Protein AF-A0A2N1Y124-F1 (afdb_monomer_lite)

Structure (mmCIF, N/CA/C/O backbone):
data_AF-A0A2N1Y124-F1
#
_entry.id   AF-A0A2N1Y124-F1
#
loop_
_atom_site.group_PDB
_atom_site.id
_atom_site.type_symbol
_atom_site.label_atom_id
_atom_site.label_alt_id
_atom_site.label_comp_id
_atom_site.label_asym_id
_atom_site.label_entity_id
_atom_site.label_seq_id
_atom_site.pdbx_PDB_ins_code
_atom_site.Cartn_x
_atom_site.Cartn_y
_atom_site.Cartn_z
_atom_site.occupancy
_atom_site.B_iso_or_equiv
_atom_site.auth_seq_id
_atom_site.auth_comp_id
_atom_site.auth_asym_id
_atom_site.auth_atom_id
_atom_site.pdbx_PDB_model_num
ATOM 1 N N . MET A 1 1 ? -2.061 -8.522 23.313 1.00 48.44 1 MET A N 1
ATOM 2 C CA . MET A 1 1 ? -1.530 -8.607 21.938 1.00 48.44 1 MET A CA 1
ATOM 3 C C . MET A 1 1 ? -1.550 -7.195 21.408 1.00 48.44 1 MET A C 1
ATOM 5 O O . MET A 1 1 ? -2.627 -6.641 21.271 1.00 48.44 1 MET A O 1
ATOM 9 N N . THR A 1 2 ? -0.392 -6.558 21.289 1.00 56.69 2 THR A N 1
ATOM 10 C CA . THR A 1 2 ? -0.311 -5.164 20.846 1.00 56.69 2 THR A CA 1
ATOM 11 C C . THR A 1 2 ? -0.500 -5.164 19.334 1.00 56.69 2 THR A C 1
ATOM 13 O O . THR A 1 2 ? 0.418 -5.553 18.613 1.00 56.69 2 THR A O 1
ATOM 16 N N . THR A 1 3 ? -1.698 -4.826 18.857 1.00 68.31 3 THR A N 1
ATOM 17 C CA . THR A 1 3 ? -1.975 -4.666 17.427 1.00 68.31 3 THR A CA 1
ATOM 18 C C . THR A 1 3 ? -1.103 -3.510 16.932 1.00 68.31 3 THR A C 1
ATOM 20 O O . THR A 1 3 ? -1.329 -2.350 17.278 1.00 68.31 3 THR A O 1
ATOM 23 N N . GLN A 1 4 ? -0.007 -3.820 16.233 1.00 82.25 4 GLN A N 1
ATOM 24 C CA . GLN A 1 4 ? 0.878 -2.788 15.695 1.00 82.25 4 GLN A CA 1
ATOM 25 C C . GLN A 1 4 ? 0.175 -2.070 14.550 1.00 82.25 4 GLN A C 1
ATOM 27 O O . GLN A 1 4 ? -0.538 -2.695 13.766 1.00 82.25 4 GLN A O 1
ATOM 32 N N . LYS A 1 5 ? 0.398 -0.756 14.456 1.00 86.38 5 LYS A N 1
ATOM 33 C CA . LYS A 1 5 ? -0.128 0.038 13.351 1.00 86.38 5 LYS A CA 1
ATOM 34 C C . LYS A 1 5 ? 0.455 -0.509 12.046 1.00 86.38 5 LYS A C 1
ATOM 36 O O . LYS A 1 5 ? 1.683 -0.581 11.949 1.00 86.38 5 LYS A O 1
ATOM 41 N N . PRO A 1 6 ? -0.375 -0.886 11.063 1.00 90.06 6 PRO A N 1
ATOM 42 C CA . PRO A 1 6 ? 0.142 -1.31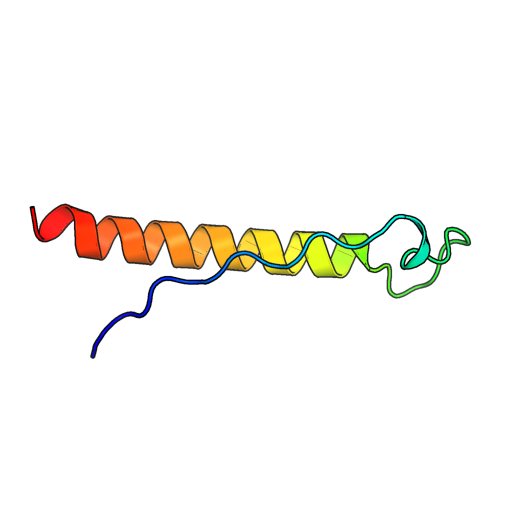7 9.777 1.00 90.06 6 PRO A CA 1
ATOM 43 C C . PRO A 1 6 ? 0.896 -0.154 9.122 1.00 90.06 6 PRO A C 1
ATOM 45 O O . PRO A 1 6 ? 0.551 1.020 9.307 1.00 90.06 6 PRO A O 1
ATOM 48 N N . THR A 1 7 ? 1.943 -0.482 8.372 1.00 91.31 7 THR A N 1
ATOM 49 C CA . THR A 1 7 ? 2.774 0.490 7.650 1.00 91.31 7 THR A CA 1
ATOM 50 C C . THR A 1 7 ? 2.352 0.500 6.184 1.00 91.31 7 THR A C 1
ATOM 52 O O . THR A 1 7 ? 2.203 -0.583 5.614 1.00 91.31 7 THR A O 1
ATOM 55 N N . PRO A 1 8 ? 2.148 1.678 5.565 1.00 90.75 8 PRO A N 1
ATOM 56 C CA . PRO A 1 8 ? 1.758 1.747 4.163 1.00 90.75 8 PRO A CA 1
ATOM 57 C C . PRO A 1 8 ? 2.842 1.142 3.258 1.00 90.75 8 PRO A C 1
ATOM 59 O O . PRO A 1 8 ? 4.033 1.287 3.559 1.00 90.75 8 PRO A O 1
ATOM 62 N N . PRO A 1 9 ? 2.454 0.479 2.153 1.00 91.75 9 PRO A N 1
ATOM 63 C CA . PRO A 1 9 ? 3.412 0.005 1.166 1.00 91.75 9 PRO A CA 1
ATOM 64 C C . PRO A 1 9 ? 4.140 1.185 0.511 1.00 91.75 9 PRO A C 1
ATOM 66 O O . PRO A 1 9 ? 3.591 2.279 0.370 1.00 91.75 9 PRO A O 1
ATOM 69 N N . VAL A 1 10 ? 5.388 0.953 0.104 1.00 90.00 10 VAL A N 1
ATOM 70 C CA . VAL A 1 10 ? 6.190 1.947 -0.618 1.00 90.00 10 VAL A CA 1
ATOM 71 C C . VAL A 1 10 ? 5.673 2.049 -2.048 1.00 90.00 10 VAL A C 1
ATOM 73 O O . VAL A 1 10 ? 5.541 1.030 -2.723 1.00 90.00 10 VAL A O 1
ATOM 76 N N . GLU A 1 11 ? 5.386 3.270 -2.492 1.00 88.94 11 GLU A N 1
ATOM 77 C CA . GLU A 1 11 ? 4.963 3.528 -3.866 1.00 88.94 11 GLU A CA 1
ATOM 78 C C . GLU A 1 11 ? 6.109 3.200 -4.839 1.00 88.94 11 GLU A C 1
ATOM 80 O O . GLU A 1 11 ? 7.230 3.688 -4.645 1.00 88.94 11 GLU A O 1
ATOM 85 N N . PRO A 1 12 ? 5.871 2.349 -5.853 1.00 87.12 12 PRO A N 1
ATOM 86 C CA . PRO A 1 12 ? 6.901 1.972 -6.808 1.00 87.12 12 PRO A CA 1
ATOM 87 C C . PRO A 1 12 ? 7.245 3.133 -7.737 1.00 87.12 12 PRO A C 1
ATOM 89 O O . PRO A 1 12 ? 6.389 3.937 -8.109 1.00 87.12 12 PRO A O 1
ATOM 92 N N . LEU A 1 13 ? 8.507 3.213 -8.156 1.00 86.50 13 LEU A N 1
ATOM 93 C CA . LEU A 1 13 ? 8.930 4.254 -9.084 1.00 86.50 13 LEU A CA 1
ATOM 94 C C . LEU A 1 13 ? 8.513 3.900 -10.519 1.00 86.50 13 LEU A C 1
ATOM 96 O O . LEU A 1 13 ? 8.427 2.722 -10.874 1.00 86.50 13 LEU A O 1
ATOM 100 N N . PRO A 1 14 ? 8.363 4.899 -11.410 1.00 73.31 14 PRO A N 1
ATOM 101 C CA . PRO A 1 14 ? 8.080 4.648 -12.824 1.00 73.31 14 PRO A CA 1
ATOM 102 C C . PRO A 1 14 ? 9.111 3.736 -13.510 1.00 73.31 14 PRO A C 1
ATOM 104 O O . PRO A 1 14 ? 8.772 3.052 -14.467 1.00 73.31 14 PRO A O 1
ATOM 107 N N . GLY A 1 15 ? 10.356 3.713 -13.017 1.00 77.94 15 GLY A N 1
ATOM 108 C CA . GLY A 1 15 ? 11.425 2.843 -13.518 1.00 77.94 15 GLY A CA 1
ATOM 109 C C . GLY A 1 15 ? 11.396 1.403 -12.991 1.00 77.94 15 GLY A C 1
ATOM 110 O O . GLY A 1 15 ? 12.086 0.557 -13.552 1.00 77.94 15 GLY A O 1
ATOM 111 N N . ASP A 1 16 ? 10.608 1.107 -11.951 1.00 81.62 16 ASP A N 1
ATOM 112 C CA . ASP A 1 16 ? 10.408 -0.264 -11.453 1.00 81.62 16 ASP A CA 1
ATOM 113 C C . ASP A 1 16 ? 9.397 -1.034 -12.314 1.00 81.62 16 ASP A C 1
ATOM 115 O O . ASP A 1 16 ? 9.400 -2.267 -12.366 1.00 81.62 16 ASP A O 1
ATOM 119 N N . CYS A 1 17 ? 8.521 -0.310 -13.016 1.00 80.31 17 CYS A N 1
ATOM 120 C CA . CYS A 1 17 ? 7.622 -0.898 -13.990 1.00 80.31 17 CYS A CA 1
ATOM 121 C C . CYS A 1 17 ? 8.365 -1.105 -15.313 1.00 80.31 17 CYS A C 1
ATOM 123 O O . CYS A 1 17 ? 8.743 -0.146 -15.980 1.00 80.31 17 CYS A O 1
ATOM 125 N N . CYS A 1 18 ? 8.517 -2.363 -15.741 1.00 77.44 18 CYS A N 1
ATOM 126 C CA . CYS A 1 18 ? 9.100 -2.674 -17.050 1.00 77.44 18 CYS A CA 1
ATOM 127 C C . CYS A 1 18 ? 8.304 -2.080 -18.227 1.00 77.44 18 CYS A C 1
ATOM 129 O O . CYS A 1 18 ? 8.844 -2.015 -19.319 1.00 77.44 18 CYS A O 1
ATOM 131 N N . GLY A 1 19 ? 7.034 -1.685 -18.055 1.00 73.19 19 GLY A N 1
ATOM 132 C CA . GLY A 1 19 ? 6.227 -1.024 -19.095 1.00 73.19 19 GLY A CA 1
ATOM 133 C C . GLY A 1 19 ? 5.867 -1.885 -20.318 1.00 73.19 19 GLY A C 1
ATOM 134 O O . GLY A 1 19 ? 5.016 -1.494 -21.107 1.00 73.19 19 GLY A O 1
ATOM 135 N N . GLU A 1 20 ? 6.458 -3.073 -20.456 1.00 73.31 20 GLU A N 1
ATOM 136 C CA . GLU A 1 20 ? 6.329 -3.941 -21.637 1.00 73.31 20 GLU A CA 1
ATOM 137 C C . GLU A 1 20 ? 5.279 -5.058 -21.477 1.00 73.31 20 GLU A C 1
ATOM 139 O O . GLU A 1 20 ? 5.299 -6.051 -22.200 1.00 73.31 20 GLU A O 1
ATOM 144 N N . GLY A 1 21 ? 4.355 -4.932 -20.516 1.00 69.75 21 GLY A N 1
ATOM 145 C CA . GLY A 1 21 ? 3.334 -5.959 -20.256 1.00 69.75 21 GLY A CA 1
ATOM 146 C C . GLY A 1 21 ? 3.868 -7.186 -19.508 1.00 69.75 21 GLY A C 1
ATOM 147 O O . GLY A 1 21 ? 3.434 -8.312 -19.747 1.00 69.75 21 GLY A O 1
ATOM 148 N N . CYS A 1 22 ? 4.833 -6.977 -18.609 1.00 78.56 22 CYS A N 1
ATOM 149 C CA . CYS A 1 22 ? 5.409 -8.039 -17.788 1.00 78.56 22 CYS A CA 1
ATOM 150 C C . CYS A 1 22 ? 4.311 -8.745 -16.957 1.00 78.56 22 CYS A C 1
ATOM 152 O O . CYS A 1 22 ? 3.481 -8.060 -16.360 1.00 78.56 22 CYS A O 1
ATOM 154 N N . PRO A 1 23 ? 4.323 -10.087 -16.832 1.00 71.88 23 PRO A N 1
ATOM 155 C CA . PRO A 1 23 ? 3.273 -10.848 -16.139 1.00 71.88 23 PRO A CA 1
ATOM 156 C C . PRO A 1 23 ? 3.221 -10.609 -14.623 1.00 71.88 23 PRO A C 1
ATOM 158 O O . PRO A 1 23 ? 2.325 -11.109 -13.949 1.00 71.88 23 PRO A O 1
ATOM 161 N N . ARG A 1 24 ? 4.198 -9.884 -14.070 1.00 78.38 24 ARG A N 1
ATOM 162 C CA . ARG A 1 24 ? 4.214 -9.449 -12.676 1.00 78.38 24 ARG A CA 1
ATOM 163 C C . ARG A 1 24 ? 4.502 -7.948 -12.633 1.00 78.38 24 ARG A C 1
ATOM 165 O O . ARG A 1 24 ? 5.659 -7.546 -12.513 1.00 78.38 24 ARG A O 1
ATOM 172 N N . CYS A 1 25 ? 3.469 -7.127 -12.802 1.00 85.88 25 CYS A N 1
ATOM 173 C CA . CYS A 1 25 ? 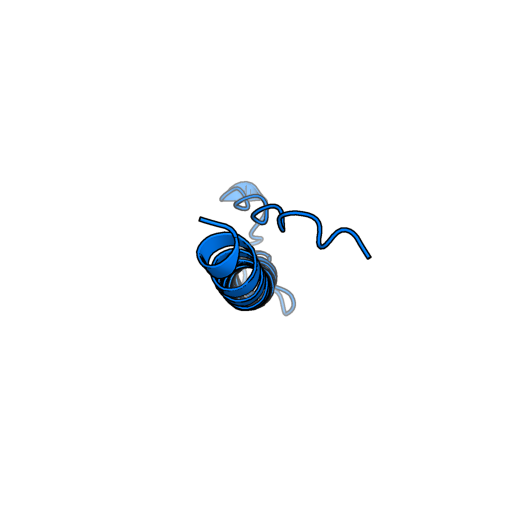3.602 -5.678 -12.722 1.00 85.88 25 CYS A CA 1
ATOM 174 C C . CYS A 1 25 ? 3.820 -5.259 -11.264 1.00 85.88 25 CYS A C 1
ATOM 176 O O . CYS A 1 25 ? 3.139 -5.739 -10.360 1.00 85.88 25 CYS A O 1
ATOM 178 N N . ILE A 1 26 ? 4.778 -4.364 -11.022 1.00 87.88 26 ILE A N 1
ATOM 179 C CA . ILE A 1 26 ? 5.010 -3.831 -9.675 1.00 87.88 26 ILE A CA 1
ATOM 180 C C . ILE A 1 26 ? 3.808 -3.017 -9.177 1.00 87.88 26 ILE A C 1
ATOM 182 O O . ILE A 1 26 ? 3.552 -2.993 -7.978 1.00 87.88 26 ILE A O 1
ATOM 186 N N . LEU A 1 27 ? 3.059 -2.405 -10.102 1.00 88.50 27 LEU A N 1
ATOM 187 C CA . LEU A 1 27 ? 1.836 -1.671 -9.795 1.00 88.50 27 LEU A CA 1
ATOM 188 C C . LEU A 1 27 ? 0.765 -2.625 -9.262 1.00 88.50 27 LEU A C 1
ATOM 190 O O . LEU A 1 27 ? 0.266 -2.378 -8.175 1.00 88.50 27 LEU A O 1
ATOM 194 N N . ASP A 1 28 ? 0.527 -3.761 -9.924 1.00 88.88 28 ASP A N 1
ATOM 195 C CA . ASP A 1 28 ? -0.440 -4.763 -9.450 1.00 88.88 28 ASP A CA 1
ATOM 196 C C . ASP A 1 28 ? -0.079 -5.278 -8.042 1.00 88.88 28 ASP A C 1
ATOM 198 O O . ASP A 1 28 ? -0.931 -5.384 -7.164 1.00 88.88 28 ASP A O 1
ATOM 202 N N . ILE A 1 29 ? 1.210 -5.552 -7.786 1.00 90.12 29 ILE A N 1
ATOM 203 C CA . ILE A 1 29 ? 1.682 -5.970 -6.451 1.00 90.12 29 ILE A CA 1
ATOM 204 C C . ILE A 1 29 ? 1.440 -4.866 -5.418 1.00 90.12 29 ILE A C 1
ATOM 206 O O . ILE A 1 29 ? 1.071 -5.149 -4.276 1.00 90.12 29 ILE A O 1
ATOM 210 N N . TYR A 1 30 ? 1.706 -3.617 -5.798 1.00 92.12 30 TYR A N 1
ATOM 211 C CA . TYR A 1 30 ? 1.511 -2.462 -4.935 1.00 92.12 30 TYR A CA 1
ATOM 212 C C . TYR A 1 30 ? 0.030 -2.253 -4.612 1.00 92.12 30 TYR A C 1
ATOM 214 O O . TYR A 1 30 ? -0.297 -2.062 -3.445 1.00 92.12 30 TYR A O 1
ATOM 222 N N . GLU A 1 31 ? -0.858 -2.352 -5.600 1.00 91.94 31 GLU A N 1
ATOM 223 C CA . GLU A 1 31 ? -2.308 -2.239 -5.420 1.00 91.94 31 GLU A CA 1
ATOM 224 C C . GLU A 1 31 ? -2.842 -3.333 -4.486 1.00 91.94 31 GLU A C 1
ATOM 226 O O . GLU A 1 31 ? -3.552 -3.029 -3.524 1.00 91.94 31 GLU A O 1
ATOM 231 N N . ASP A 1 32 ? -2.420 -4.586 -4.678 1.00 93.38 32 ASP A N 1
ATOM 232 C CA . ASP A 1 32 ? -2.766 -5.699 -3.785 1.00 93.38 32 ASP A CA 1
ATOM 233 C C . ASP A 1 32 ? -2.260 -5.467 -2.351 1.00 93.38 32 ASP A C 1
ATOM 235 O O . ASP A 1 32 ? -2.961 -5.733 -1.366 1.00 93.38 32 ASP A O 1
ATOM 239 N N . ALA A 1 33 ? -1.031 -4.966 -2.204 1.00 93.81 33 ALA A N 1
ATOM 240 C CA . ALA A 1 33 ? -0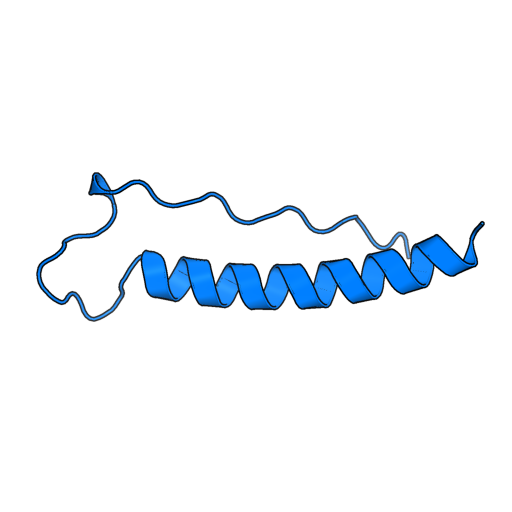.462 -4.633 -0.902 1.00 93.81 33 ALA A CA 1
ATOM 241 C C . ALA A 1 33 ? -1.198 -3.458 -0.241 1.00 93.81 33 ALA A C 1
ATOM 243 O O . ALA A 1 33 ? -1.413 -3.476 0.973 1.00 93.81 33 ALA A O 1
ATOM 244 N N . LEU A 1 34 ? -1.612 -2.464 -1.028 1.00 95.12 34 LEU A N 1
ATOM 245 C CA . LEU A 1 34 ? -2.346 -1.294 -0.564 1.00 95.12 34 LEU A CA 1
ATOM 246 C C . LEU A 1 34 ? -3.739 -1.687 -0.074 1.00 95.12 34 LEU A C 1
ATOM 248 O O . LEU A 1 34 ? -4.115 -1.309 1.033 1.00 95.12 34 LEU A O 1
ATOM 252 N N . ALA A 1 35 ? -4.453 -2.530 -0.821 1.00 95.12 35 ALA A N 1
ATOM 253 C CA . ALA A 1 35 ? -5.749 -3.061 -0.408 1.00 95.12 35 ALA A CA 1
ATOM 254 C C . ALA A 1 35 ? -5.665 -3.805 0.936 1.00 95.12 35 ALA A C 1
ATOM 256 O O . ALA A 1 35 ? -6.493 -3.605 1.826 1.00 95.12 35 ALA A O 1
ATOM 257 N N . ARG A 1 36 ? -4.628 -4.632 1.130 1.00 93.50 36 ARG A N 1
ATOM 258 C CA . ARG A 1 36 ? -4.387 -5.321 2.412 1.00 93.50 36 ARG A CA 1
ATOM 259 C C . ARG A 1 36 ? -4.095 -4.335 3.538 1.00 93.50 36 ARG A C 1
ATOM 261 O O . ARG A 1 36 ? -4.695 -4.441 4.606 1.00 93.50 36 ARG A O 1
ATOM 268 N N . TYR A 1 37 ? -3.230 -3.360 3.272 1.00 94.06 37 TYR A N 1
ATOM 269 C CA . TYR A 1 37 ? -2.893 -2.304 4.219 1.00 94.06 37 TYR A CA 1
ATOM 270 C C . TYR A 1 37 ? -4.131 -1.526 4.677 1.00 94.06 37 TYR A C 1
ATOM 272 O O . TYR A 1 37 ? -4.278 -1.272 5.870 1.00 94.06 37 TYR A O 1
ATOM 280 N N . GLU A 1 38 ? -5.036 -1.16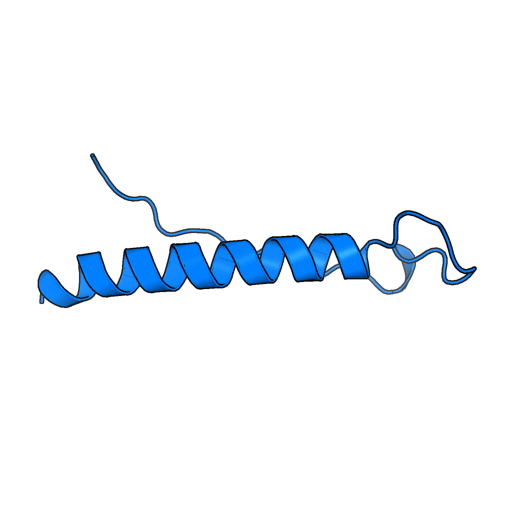9 3.767 1.00 93.88 38 GLU A N 1
ATOM 281 C CA . GLU A 1 38 ? -6.257 -0.431 4.103 1.00 93.88 38 GLU A CA 1
ATOM 282 C C . GLU A 1 38 ? -7.185 -1.228 5.022 1.00 93.88 38 GLU A C 1
ATOM 284 O O . GLU A 1 38 ? -7.703 -0.675 5.995 1.00 93.88 38 GLU A O 1
ATOM 289 N N . VAL A 1 39 ? -7.343 -2.532 4.770 1.00 94.25 39 VAL A N 1
ATOM 290 C CA . VAL A 1 39 ? -8.134 -3.43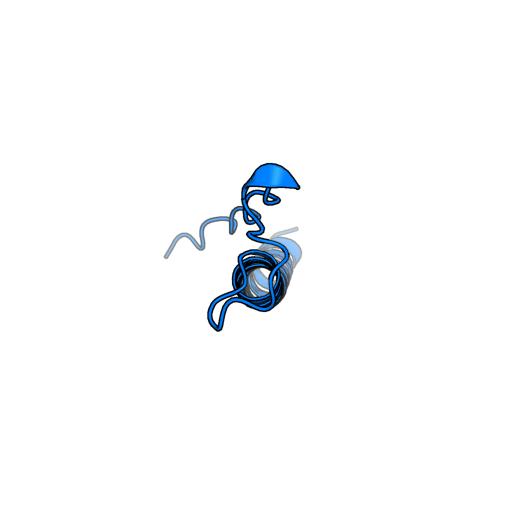0 5.627 1.00 94.25 39 VAL A CA 1
ATOM 291 C C . VAL A 1 39 ? -7.515 -3.538 7.019 1.00 94.25 39 VAL A C 1
ATOM 293 O O . VAL A 1 39 ? -8.212 -3.371 8.024 1.00 94.25 39 VAL A O 1
ATOM 296 N N . GLU A 1 40 ? -6.205 -3.779 7.094 1.00 92.44 40 GLU A N 1
ATOM 297 C CA . GLU A 1 40 ? -5.485 -3.850 8.368 1.00 92.44 40 GLU A CA 1
ATOM 298 C C . GLU A 1 40 ? -5.549 -2.513 9.115 1.00 92.44 40 GLU A C 1
ATOM 300 O O . GLU A 1 40 ? -5.740 -2.490 10.333 1.00 92.44 40 GLU A O 1
ATOM 305 N N . ARG A 1 41 ? -5.437 -1.386 8.398 1.00 92.44 41 ARG A N 1
ATOM 306 C CA . ARG A 1 41 ? -5.493 -0.043 8.985 1.00 92.44 41 ARG A CA 1
ATOM 307 C C . ARG A 1 41 ? -6.871 0.239 9.552 1.00 92.44 41 ARG A C 1
ATOM 309 O O . ARG A 1 41 ? -6.949 0.727 10.671 1.00 92.44 41 ARG A O 1
ATOM 316 N N . ALA A 1 42 ? -7.935 -0.094 8.828 1.00 91.56 42 ALA A N 1
ATOM 317 C CA . ALA A 1 42 ? -9.301 0.092 9.304 1.00 91.56 42 ALA A CA 1
ATOM 318 C C . ALA A 1 42 ? -9.591 -0.752 10.556 1.00 91.56 42 ALA A C 1
ATOM 320 O O . ALA A 1 42 ? -10.198 -0.255 11.505 1.00 91.56 42 ALA A O 1
ATOM 321 N N . ALA A 1 43 ? -9.123 -2.005 10.596 1.00 90.62 43 ALA A N 1
ATOM 322 C CA . ALA A 1 43 ? -9.247 -2.858 11.779 1.00 90.62 43 ALA A CA 1
ATOM 323 C C . ALA A 1 43 ? -8.488 -2.270 12.979 1.00 90.62 43 ALA A C 1
ATOM 325 O O . ALA A 1 43 ? -9.044 -2.151 14.072 1.00 90.62 43 ALA A O 1
ATOM 326 N N . TRP A 1 44 ? -7.250 -1.826 12.752 1.00 89.81 44 TRP A N 1
ATOM 327 C CA . TRP A 1 44 ? -6.438 -1.156 13.763 1.00 89.81 44 TRP A CA 1
ATOM 328 C C . TRP A 1 44 ? -7.101 0.137 14.262 1.00 89.81 44 TRP A C 1
ATOM 330 O O . TRP A 1 44 ? -7.226 0.350 15.465 1.00 89.81 44 TRP A O 1
ATOM 340 N N . GLU A 1 45 ? -7.594 0.987 13.362 1.00 88.69 45 GLU A N 1
ATOM 341 C CA . GLU A 1 45 ? -8.298 2.226 13.707 1.00 88.69 45 GLU A CA 1
ATOM 342 C C . GLU A 1 45 ? -9.570 1.948 14.514 1.00 88.69 45 GLU A C 1
ATOM 344 O O . GLU A 1 45 ? -9.826 2.655 15.482 1.00 88.69 45 GLU A O 1
ATOM 349 N N . ALA A 1 46 ? -10.337 0.904 14.187 1.00 88.69 46 ALA A N 1
ATOM 350 C CA . ALA A 1 46 ? -11.539 0.530 14.933 1.00 88.69 46 ALA A CA 1
ATOM 351 C C . ALA A 1 46 ? -11.229 0.038 16.360 1.00 88.69 46 ALA A C 1
ATOM 353 O O . ALA A 1 46 ? -11.958 0.371 17.300 1.00 88.69 46 ALA A O 1
ATOM 354 N N . GLU A 1 47 ? -10.148 -0.729 16.536 1.00 85.94 47 GLU A N 1
ATOM 355 C CA . GLU A 1 47 ? -9.664 -1.154 17.857 1.00 85.94 47 GLU A CA 1
ATOM 356 C C . GLU A 1 47 ? -9.173 0.038 18.688 1.00 85.94 47 GLU A C 1
ATOM 358 O O . GLU A 1 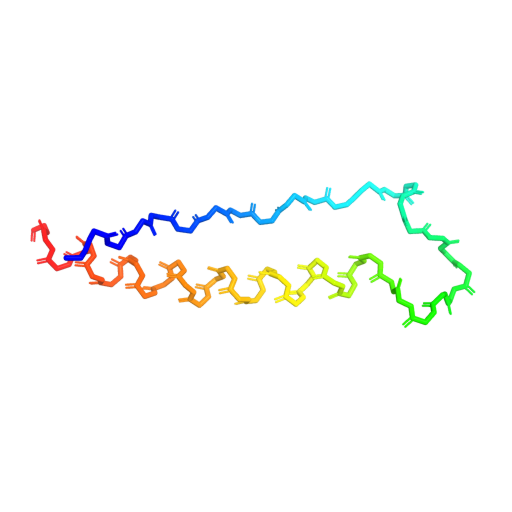47 ? -9.526 0.167 19.861 1.00 85.94 47 GLU A O 1
ATOM 363 N N . HIS A 1 48 ? -8.404 0.940 18.075 1.00 82.94 48 HIS A N 1
ATOM 364 C CA . HIS A 1 48 ? -7.823 2.098 18.752 1.00 82.94 48 HIS A CA 1
ATOM 365 C C . HIS A 1 48 ? -8.828 3.233 18.999 1.00 82.94 48 HIS A C 1
ATOM 367 O O . HIS A 1 48 ? -8.727 3.926 20.009 1.00 82.94 48 HIS A O 1
ATOM 373 N N . HIS A 1 49 ? -9.831 3.407 18.136 1.00 69.12 49 HIS A N 1
ATOM 374 C CA . HIS A 1 49 ? -10.907 4.384 18.322 1.00 69.12 49 HIS A CA 1
ATOM 375 C C . HIS A 1 49 ? -11.779 4.053 19.543 1.00 69.12 49 HIS A C 1
ATOM 377 O O . HIS A 1 49 ? -12.218 4.963 20.239 1.00 69.12 49 HIS A O 1
ATOM 383 N N . LYS A 1 50 ? -11.968 2.766 19.868 1.00 58.44 50 LYS A N 1
ATOM 384 C CA . LYS A 1 50 ? -12.647 2.333 21.105 1.00 58.44 50 LYS A CA 1
ATOM 385 C C . LYS A 1 50 ? -11.845 2.577 22.387 1.00 58.44 50 LYS A C 1
ATOM 387 O O . LYS A 1 50 ? -12.391 2.386 23.470 1.00 58.44 50 LYS A O 1
ATOM 392 N N . ALA A 1 51 ? -10.572 2.954 22.275 1.00 56.25 51 ALA A N 1
ATOM 393 C CA . ALA A 1 51 ? -9.721 3.302 23.407 1.00 56.25 51 ALA A CA 1
ATOM 394 C C . ALA A 1 51 ? -9.647 4.824 23.668 1.00 56.25 51 ALA A C 1
ATOM 396 O O . ALA A 1 51 ? -8.803 5.244 24.460 1.00 56.25 51 ALA A O 1
ATOM 397 N N . SER A 1 52 ? -10.490 5.639 23.010 1.00 46.97 52 SER A N 1
ATOM 398 C CA . SER A 1 52 ? -10.697 7.066 23.332 1.00 46.97 52 SER A CA 1
ATOM 399 C C . SER A 1 52 ? -11.909 7.287 24.227 1.00 46.97 52 SER A C 1
ATOM 401 O O . SER A 1 52 ? -12.946 6.633 23.980 1.00 46.97 52 SER A O 1
#

pLDDT: mean 82.82, std 12.18, range [46.97, 95.12]

Sequence (52 aa):
MTTQKPTPPVEPLPGDCCGEGCPRCILDIYEDALARYEVERAAWEAEHHKAS

Foldseek 3Di:
DPLDQQDQDDDDDPVQAPPPPPPDGPVVVNVVSRVVNVVSNVVVCVVVVVVD

Secondary structure (DSSP, 8-state):
---PPPPPPPPPPTTTS--S--SS-HHHHHHHHHHHHHHHHHHHHHHHHTT-

Radius of gyration: 15.09 Å; chains: 1; bounding box: 24×18×45 Å